Protein AF-A0A820Q795-F1 (afdb_monomer_lite)

Structure (mmCIF, N/CA/C/O backbone):
data_AF-A0A820Q795-F1
#
_entry.id   AF-A0A820Q795-F1
#
loop_
_atom_site.group_PDB
_atom_site.id
_atom_site.type_symbol
_atom_site.label_atom_id
_atom_site.label_alt_id
_atom_site.label_comp_id
_atom_site.label_asym_id
_atom_site.label_entity_id
_atom_site.label_seq_id
_atom_site.pdbx_PDB_ins_code
_atom_site.Cartn_x
_atom_site.Cartn_y
_atom_site.Cartn_z
_atom_site.occupancy
_atom_site.B_iso_or_equiv
_atom_site.auth_seq_id
_atom_site.auth_comp_id
_atom_site.auth_asym_id
_atom_site.auth_atom_id
_atom_site.pdbx_PDB_model_num
ATOM 1 N N . GLU A 1 1 ? 34.275 40.785 -11.283 1.00 48.25 1 GLU A N 1
ATOM 2 C CA . GLU A 1 1 ? 33.907 39.427 -11.735 1.00 48.25 1 GLU A CA 1
ATOM 3 C C . GLU A 1 1 ? 33.697 38.518 -10.529 1.00 48.25 1 GLU A C 1
ATOM 5 O O . GLU A 1 1 ? 34.627 37.887 -10.050 1.00 48.25 1 GLU A O 1
ATOM 10 N N . TYR A 1 2 ? 32.490 38.518 -9.963 1.00 45.44 2 TYR A N 1
ATOM 11 C CA . TYR A 1 2 ? 32.172 37.728 -8.774 1.00 45.44 2 TYR A CA 1
ATOM 12 C C . TYR A 1 2 ? 30.915 36.915 -9.058 1.00 45.44 2 TYR A C 1
ATOM 14 O O . TYR A 1 2 ? 29.801 37.392 -8.869 1.00 45.44 2 TYR A O 1
ATOM 22 N N . ASN A 1 3 ? 31.103 35.693 -9.547 1.00 53.34 3 ASN A N 1
ATOM 23 C CA . ASN A 1 3 ? 30.025 34.720 -9.661 1.00 53.34 3 ASN A CA 1
ATOM 24 C C . ASN A 1 3 ? 30.262 33.614 -8.631 1.00 53.34 3 ASN A C 1
ATOM 26 O O . ASN A 1 3 ? 31.066 32.705 -8.838 1.00 53.34 3 ASN A O 1
ATOM 30 N N . ARG A 1 4 ? 29.557 33.732 -7.494 1.00 54.84 4 ARG A N 1
ATOM 31 C CA . ARG A 1 4 ? 29.408 32.678 -6.482 1.00 54.84 4 ARG A CA 1
ATOM 32 C C . ARG A 1 4 ? 28.834 31.434 -7.149 1.00 54.84 4 ARG A C 1
ATOM 34 O O . ARG A 1 4 ? 27.654 31.404 -7.486 1.00 54.84 4 ARG A O 1
ATOM 41 N N . LYS A 1 5 ? 29.632 30.379 -7.268 1.00 57.72 5 LYS A N 1
ATOM 42 C CA . LYS A 1 5 ? 29.104 29.027 -7.459 1.00 57.72 5 LYS A CA 1
ATOM 43 C C . LYS A 1 5 ? 28.736 28.478 -6.083 1.00 57.72 5 LYS A C 1
ATOM 45 O O . LYS A 1 5 ? 29.584 27.942 -5.385 1.00 57.72 5 LYS A O 1
ATOM 50 N N . ASN A 1 6 ? 27.480 28.670 -5.693 1.00 56.91 6 ASN A N 1
ATOM 51 C CA . ASN A 1 6 ? 26.845 27.950 -4.595 1.00 56.91 6 ASN A CA 1
ATOM 52 C C . ASN A 1 6 ? 25.509 27.413 -5.103 1.00 56.91 6 ASN A C 1
ATOM 54 O O . ASN A 1 6 ? 24.519 28.135 -5.107 1.00 56.91 6 ASN A O 1
ATOM 58 N N . HIS A 1 7 ? 25.479 26.142 -5.492 1.00 56.53 7 HIS A N 1
ATOM 59 C CA . HIS A 1 7 ? 24.446 25.279 -4.942 1.00 56.53 7 HIS A CA 1
ATOM 60 C C . HIS A 1 7 ? 24.997 23.863 -4.816 1.00 56.53 7 HIS A C 1
ATOM 62 O O . HIS A 1 7 ? 25.222 23.147 -5.788 1.00 56.53 7 HIS A O 1
ATOM 68 N N . ASN A 1 8 ? 25.302 23.551 -3.565 1.00 58.19 8 ASN A N 1
ATOM 69 C CA . ASN A 1 8 ? 25.369 22.218 -3.019 1.00 58.19 8 ASN A CA 1
ATOM 70 C C . ASN A 1 8 ? 23.988 21.569 -3.212 1.00 58.19 8 ASN A C 1
ATOM 72 O O . ASN A 1 8 ? 23.033 22.010 -2.586 1.00 58.19 8 ASN A O 1
ATOM 76 N N . ASP A 1 9 ? 23.892 20.578 -4.092 1.00 51.53 9 ASP A N 1
ATOM 77 C CA . ASP A 1 9 ? 22.911 19.500 -3.950 1.00 51.53 9 ASP A CA 1
ATOM 78 C C . ASP A 1 9 ? 23.635 18.194 -4.269 1.00 51.53 9 ASP A C 1
ATOM 80 O O . ASP A 1 9 ? 23.613 17.624 -5.361 1.00 51.53 9 ASP A O 1
ATOM 84 N N . GLN A 1 10 ? 24.447 17.804 -3.298 1.00 53.78 10 GLN A N 1
ATOM 85 C CA . GLN A 1 10 ? 24.941 16.453 -3.207 1.00 53.78 10 GLN A CA 1
ATOM 86 C C . GLN A 1 10 ? 23.749 15.559 -2.828 1.00 53.78 10 GLN A C 1
ATOM 88 O O . GLN A 1 10 ? 23.238 15.687 -1.723 1.00 53.78 10 GLN A O 1
ATOM 93 N N . GLN A 1 11 ? 23.421 14.613 -3.723 1.00 52.91 11 GLN A N 1
ATOM 94 C CA . GLN A 1 11 ? 22.640 13.371 -3.524 1.00 52.91 11 GLN A CA 1
ATOM 95 C C . GLN A 1 11 ? 21.202 13.323 -4.077 1.00 52.91 11 GLN A C 1
ATOM 97 O O . GLN A 1 11 ? 20.231 13.288 -3.331 1.00 52.91 11 GLN A O 1
ATOM 102 N N . VAL A 1 12 ? 21.078 13.028 -5.377 1.00 54.84 12 VAL A N 1
ATOM 103 C CA . VAL A 1 12 ? 20.023 12.112 -5.867 1.00 54.84 12 VAL A CA 1
ATOM 104 C C . VAL A 1 12 ? 20.679 10.951 -6.619 1.00 54.84 12 VAL A C 1
ATOM 106 O O . VAL A 1 12 ? 20.430 10.682 -7.790 1.00 54.84 12 VAL A O 1
ATOM 109 N N . SER A 1 13 ? 21.575 10.256 -5.926 1.00 52.84 13 SER A N 1
ATOM 110 C CA . SER A 1 13 ? 21.998 8.910 -6.301 1.00 52.84 13 SER A CA 1
ATOM 111 C C . SER A 1 13 ? 21.209 7.949 -5.416 1.00 52.84 13 SER A C 1
ATOM 113 O O . SER A 1 13 ? 21.303 8.065 -4.201 1.00 52.84 13 SER A O 1
ATOM 115 N N . GLN A 1 14 ? 20.491 6.996 -6.025 1.00 48.44 14 GLN A N 1
ATOM 116 C CA . GLN A 1 14 ? 19.698 5.905 -5.413 1.00 48.44 14 GLN A CA 1
ATOM 117 C C . GLN A 1 14 ? 18.199 6.182 -5.166 1.00 48.44 14 GLN A C 1
ATOM 119 O O . GLN A 1 14 ? 17.804 6.537 -4.065 1.00 48.44 14 GLN A O 1
ATOM 124 N N . ASN A 1 15 ? 17.342 5.941 -6.176 1.00 48.47 15 ASN A N 1
ATOM 125 C CA . ASN A 1 15 ? 16.086 5.165 -6.033 1.00 48.47 15 ASN A CA 1
ATOM 126 C C . ASN A 1 15 ? 15.167 5.255 -7.273 1.00 48.47 15 ASN A C 1
ATOM 128 O O . ASN A 1 15 ? 14.018 5.697 -7.196 1.00 48.47 15 ASN A O 1
ATOM 132 N N . SER A 1 16 ? 15.579 4.681 -8.403 1.00 49.62 16 SER A N 1
ATOM 133 C CA . SER A 1 16 ? 14.608 4.168 -9.394 1.00 49.62 16 SER A CA 1
ATOM 134 C C . SER A 1 16 ? 13.735 3.027 -8.823 1.00 49.62 16 SER A C 1
ATOM 136 O O . SER A 1 16 ? 12.775 2.586 -9.449 1.00 49.62 16 SER A O 1
ATOM 138 N N . SER A 1 17 ? 14.029 2.579 -7.599 1.00 55.28 17 SER A N 1
ATOM 139 C CA . SER A 1 17 ? 13.247 1.645 -6.786 1.00 55.28 17 SER A CA 1
ATOM 140 C C . SER A 1 17 ? 12.122 2.315 -5.994 1.00 55.28 17 SE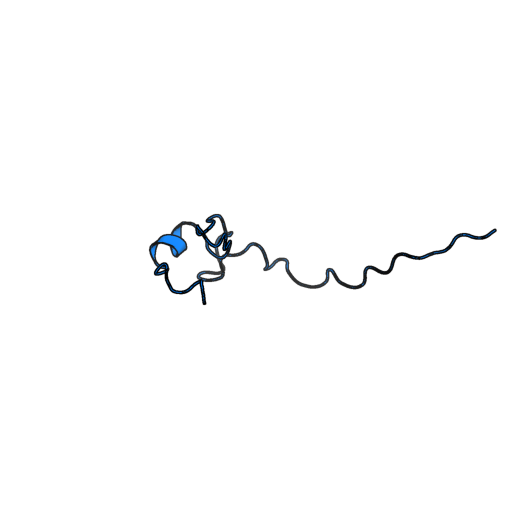R A C 1
ATOM 142 O O . SER A 1 17 ? 11.253 1.617 -5.476 1.00 55.28 17 SER A O 1
ATOM 144 N N . SER A 1 18 ? 12.112 3.651 -5.882 1.00 66.56 18 SER A N 1
ATOM 145 C CA . SER A 1 18 ? 11.195 4.338 -4.969 1.00 66.56 18 SER A CA 1
ATOM 146 C C . SER A 1 18 ? 9.738 4.121 -5.341 1.00 66.56 18 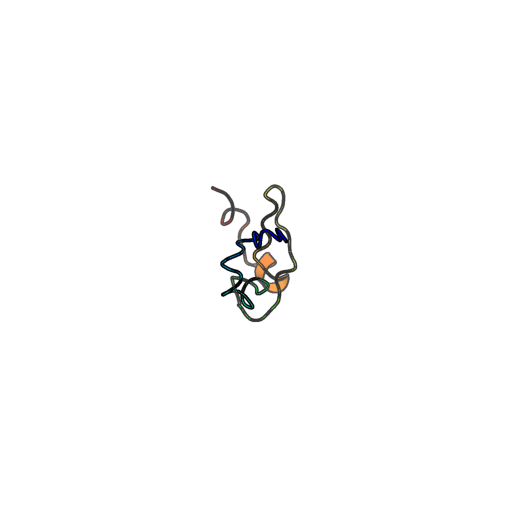SER A C 1
ATOM 148 O O . SER A 1 18 ? 8.946 4.007 -4.434 1.00 66.56 18 SER A O 1
ATOM 150 N N . ILE A 1 19 ? 9.350 3.993 -6.612 1.00 82.44 19 ILE A N 1
ATOM 151 C CA . ILE A 1 19 ? 7.931 3.938 -7.022 1.00 82.44 19 ILE A CA 1
ATOM 152 C C . ILE A 1 19 ? 7.325 2.526 -6.895 1.00 82.44 19 ILE A C 1
ATOM 154 O O . ILE A 1 19 ? 6.103 2.372 -6.935 1.00 82.44 19 ILE A O 1
ATOM 158 N N . LYS A 1 20 ? 8.141 1.484 -6.723 1.00 90.25 20 LYS A N 1
ATOM 159 C CA . LYS A 1 20 ? 7.685 0.088 -6.741 1.00 90.25 20 LYS A CA 1
ATOM 160 C C . LYS A 1 20 ? 7.021 -0.327 -5.429 1.00 90.25 20 LYS A C 1
ATOM 162 O O . LYS A 1 20 ? 7.328 0.182 -4.356 1.00 90.25 20 LYS A O 1
ATOM 167 N N . CYS A 1 21 ? 6.056 -1.237 -5.524 1.00 89.62 21 CYS A N 1
ATOM 168 C CA . CYS A 1 21 ? 5.347 -1.790 -4.379 1.00 89.62 21 CYS A CA 1
ATOM 169 C C . CYS A 1 21 ? 6.328 -2.500 -3.450 1.00 89.62 21 CYS A C 1
ATOM 171 O O . CYS A 1 21 ? 7.016 -3.412 -3.885 1.00 89.62 21 CYS A O 1
ATOM 173 N N . LEU A 1 22 ? 6.326 -2.155 -2.161 1.00 86.44 22 LEU A N 1
ATOM 174 C CA . LEU A 1 22 ? 7.232 -2.774 -1.185 1.00 86.44 22 LEU A CA 1
ATOM 175 C C . LEU A 1 22 ? 6.911 -4.250 -0.886 1.00 86.44 22 LEU A C 1
ATOM 177 O O . LEU A 1 22 ? 7.689 -4.922 -0.225 1.00 86.44 22 LEU A O 1
ATOM 181 N N . VAL A 1 23 ? 5.760 -4.747 -1.349 1.00 87.81 23 VAL A N 1
ATOM 182 C CA . VAL A 1 23 ? 5.301 -6.122 -1.103 1.00 87.81 23 VAL A CA 1
ATOM 183 C C . VAL A 1 23 ? 5.738 -7.046 -2.232 1.00 87.81 23 VAL A C 1
ATOM 185 O O . VAL A 1 23 ? 6.382 -8.053 -1.977 1.00 87.81 23 VAL A O 1
ATOM 188 N N . CYS A 1 24 ? 5.394 -6.709 -3.479 1.00 90.19 24 CYS A N 1
ATOM 189 C CA . CYS A 1 24 ? 5.715 -7.550 -4.633 1.00 90.19 24 CYS A CA 1
ATOM 190 C C . CYS A 1 24 ? 6.904 -7.058 -5.461 1.00 90.19 24 CYS A C 1
ATOM 192 O O . CYS A 1 24 ? 7.422 -7.822 -6.254 1.00 90.19 24 CYS A O 1
ATOM 194 N N . SER A 1 25 ? 7.327 -5.795 -5.342 1.00 89.50 25 SER A N 1
ATOM 195 C CA . SER A 1 25 ? 8.367 -5.158 -6.179 1.00 89.50 25 SER A CA 1
ATOM 196 C C . SER A 1 25 ? 8.144 -5.190 -7.705 1.00 89.50 25 SER A C 1
ATOM 198 O O . SER A 1 25 ? 8.933 -4.612 -8.458 1.00 89.50 25 SER A O 1
ATOM 200 N N . ASP A 1 26 ? 7.040 -5.775 -8.165 1.00 89.88 26 ASP A N 1
ATOM 201 C CA . ASP A 1 26 ? 6.700 -5.906 -9.581 1.00 89.88 26 ASP A CA 1
ATOM 202 C C . ASP A 1 26 ? 5.915 -4.705 -10.104 1.00 89.88 26 ASP A C 1
ATOM 204 O O . ASP A 1 26 ? 6.189 -4.183 -11.182 1.00 89.88 26 ASP A O 1
ATOM 208 N N . LYS A 1 27 ? 4.924 -4.251 -9.328 1.00 90.44 27 LYS A N 1
ATOM 209 C CA . LYS A 1 27 ? 3.988 -3.193 -9.729 1.00 90.44 27 LYS A CA 1
ATOM 210 C C . LYS A 1 27 ? 4.304 -1.879 -9.034 1.00 90.44 27 LYS A C 1
ATOM 212 O O . LYS A 1 27 ? 4.807 -1.858 -7.912 1.00 90.44 27 LYS A O 1
ATOM 217 N N . ASN A 1 28 ? 3.930 -0.773 -9.662 1.00 90.88 28 ASN A N 1
ATOM 218 C CA . ASN A 1 28 ? 4.020 0.550 -9.056 1.00 90.88 28 ASN A CA 1
ATOM 219 C C . ASN A 1 28 ? 3.018 0.704 -7.905 1.00 90.88 28 ASN A C 1
ATOM 221 O O . ASN A 1 28 ? 1.905 0.170 -7.935 1.00 90.88 28 ASN A O 1
ATOM 225 N N . ARG A 1 29 ? 3.424 1.457 -6.884 1.00 90.56 29 ARG A N 1
ATOM 226 C CA . ARG A 1 29 ? 2.545 1.894 -5.799 1.00 90.56 29 ARG A CA 1
ATOM 227 C C . ARG A 1 29 ? 1.466 2.789 -6.392 1.00 90.56 29 ARG A C 1
ATOM 229 O O . ARG A 1 29 ? 1.780 3.681 -7.174 1.00 90.56 29 ARG A O 1
ATOM 236 N N . ASN A 1 30 ? 0.211 2.525 -6.053 1.00 89.69 30 ASN A N 1
ATOM 237 C CA . ASN A 1 30 ? -0.937 3.291 -6.546 1.00 89.69 30 ASN A CA 1
ATOM 238 C C . ASN A 1 30 ? -2.071 3.395 -5.514 1.00 89.69 30 ASN A C 1
ATOM 240 O O . ASN A 1 30 ? -3.160 3.845 -5.853 1.00 89.69 30 ASN A O 1
ATOM 244 N N . ILE A 1 31 ?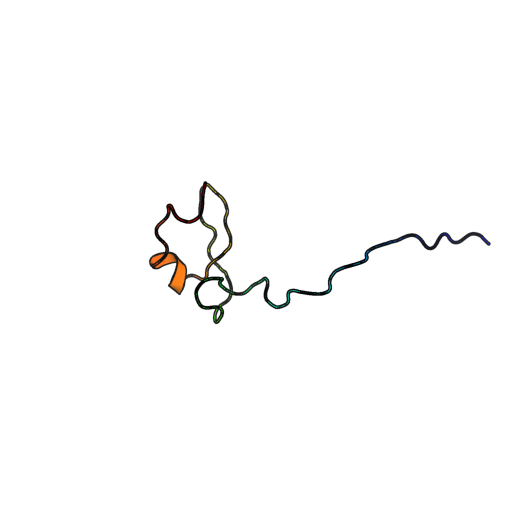 -1.817 2.994 -4.264 1.00 86.25 31 ILE A N 1
ATOM 245 C CA . ILE A 1 31 ? -2.777 3.071 -3.163 1.00 86.25 31 ILE A CA 1
ATOM 246 C C . ILE A 1 31 ? -2.206 3.919 -2.037 1.00 86.25 31 ILE A C 1
ATOM 248 O O . ILE A 1 31 ? -1.076 3.704 -1.592 1.00 86.25 31 ILE A O 1
ATOM 252 N N . LEU A 1 32 ? -3.032 4.850 -1.565 1.00 86.69 32 LEU A N 1
ATOM 253 C CA . LEU A 1 32 ? -2.795 5.675 -0.390 1.00 86.69 32 LEU A CA 1
ATOM 254 C C . LEU A 1 32 ? -3.634 5.133 0.774 1.00 86.69 32 LEU A C 1
ATOM 256 O O . LEU A 1 32 ? -4.862 5.133 0.707 1.00 86.69 32 LEU A O 1
ATOM 260 N N . PHE A 1 33 ? -2.989 4.666 1.840 1.00 85.00 33 PHE A N 1
ATOM 261 C CA . PHE A 1 33 ? -3.696 4.206 3.037 1.00 85.00 33 PHE A CA 1
ATOM 262 C C . PHE A 1 33 ? -4.121 5.403 3.886 1.00 85.00 33 PHE A C 1
ATOM 264 O O . PHE A 1 33 ? -3.280 6.203 4.273 1.00 85.00 33 PHE A O 1
ATOM 271 N N . GLN A 1 34 ? -5.410 5.527 4.198 1.00 81.06 34 GLN A N 1
ATOM 272 C CA . GLN A 1 34 ? -5.943 6.575 5.075 1.00 81.06 34 GLN A CA 1
ATOM 273 C C . GLN A 1 34 ? -6.343 5.999 6.443 1.00 81.06 34 GLN A C 1
ATOM 275 O O . GLN A 1 34 ? -6.755 4.835 6.502 1.00 81.06 34 GLN A O 1
ATOM 280 N N . PRO A 1 35 ? -6.221 6.776 7.542 1.00 77.31 35 PRO A N 1
ATOM 281 C CA . PRO A 1 35 ? -5.927 8.222 7.608 1.00 77.31 35 PRO A CA 1
ATOM 282 C C . PRO A 1 35 ? -4.436 8.605 7.527 1.00 77.31 35 PRO A C 1
ATOM 284 O O . PRO A 1 35 ? -4.114 9.780 7.427 1.00 77.31 35 PRO A O 1
ATOM 287 N N . CYS A 1 36 ? -3.522 7.637 7.550 1.00 80.06 36 CYS A N 1
ATOM 288 C CA . CYS A 1 36 ? -2.082 7.859 7.713 1.00 80.06 36 CYS A CA 1
ATOM 289 C C . CYS A 1 36 ? -1.295 8.253 6.454 1.00 80.06 36 CYS A C 1
ATOM 291 O O . CYS A 1 36 ? -0.079 8.387 6.522 1.00 80.06 36 CYS A O 1
ATOM 293 N N . SER A 1 37 ? -1.975 8.376 5.315 1.00 80.12 37 SER A N 1
ATOM 294 C CA . SER A 1 37 ? -1.419 8.719 3.999 1.00 80.12 37 SER A CA 1
ATOM 295 C C . SER A 1 37 ? -0.163 7.929 3.584 1.00 80.12 37 SER A C 1
ATOM 297 O O . SER A 1 37 ? 0.678 8.429 2.838 1.00 80.12 37 SER A O 1
ATOM 299 N N . HIS A 1 38 ? -0.042 6.659 3.982 1.00 84.12 38 HIS A N 1
ATOM 300 C CA . HIS A 1 38 ? 1.077 5.821 3.543 1.00 84.12 38 HIS A CA 1
ATOM 301 C C . HIS A 1 38 ? 0.904 5.378 2.084 1.00 84.12 38 HIS A C 1
ATOM 303 O O . HIS A 1 38 ? -0.090 4.742 1.733 1.00 84.12 38 HIS A O 1
ATOM 309 N N . PHE A 1 39 ? 1.895 5.661 1.235 1.00 85.94 39 PHE A N 1
ATOM 310 C CA . PHE A 1 39 ? 1.917 5.272 -0.180 1.00 85.94 39 PHE A CA 1
ATOM 311 C C . PHE A 1 39 ? 2.996 4.214 -0.433 1.00 85.94 39 PHE A C 1
ATOM 313 O O . PHE A 1 39 ? 4.102 4.518 -0.881 1.00 85.94 39 PHE A O 1
ATOM 320 N N . VAL A 1 40 ? 2.698 2.961 -0.076 1.00 87.25 40 VAL A N 1
ATOM 321 C 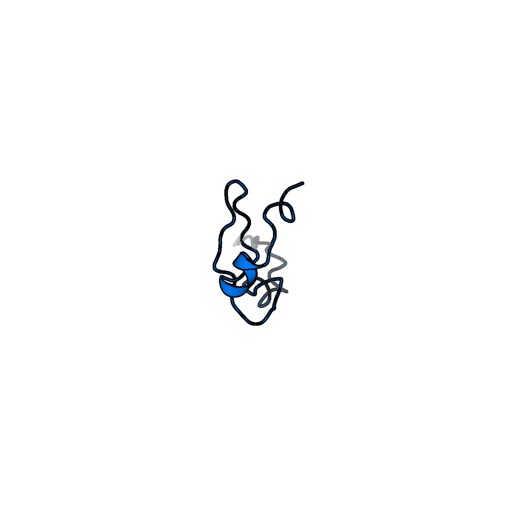CA . VAL A 1 40 ? 3.703 1.878 -0.007 1.00 87.25 40 VAL A CA 1
ATOM 322 C C . VAL A 1 40 ? 3.369 0.640 -0.846 1.00 87.25 40 VAL A C 1
ATOM 324 O O . VAL A 1 40 ? 4.256 -0.170 -1.123 1.00 87.25 40 VAL A O 1
ATOM 327 N N . THR A 1 41 ? 2.121 0.488 -1.310 1.00 90.75 41 THR A N 1
ATOM 328 C CA . THR A 1 41 ? 1.686 -0.720 -2.037 1.00 90.75 41 THR A CA 1
ATOM 329 C C . THR A 1 41 ? 0.958 -0.441 -3.351 1.00 90.75 41 THR A C 1
ATOM 331 O O . THR A 1 41 ? 0.445 0.654 -3.586 1.00 90.75 41 THR A O 1
ATOM 334 N N . CYS A 1 42 ? 0.943 -1.451 -4.226 1.00 92.44 42 CYS A N 1
ATOM 335 C CA . CYS A 1 42 ? 0.061 -1.510 -5.387 1.00 92.44 42 CYS A CA 1
ATOM 336 C C . CYS A 1 42 ? -1.328 -2.049 -4.999 1.00 92.44 42 CYS A C 1
ATOM 338 O O . CYS A 1 42 ? -1.479 -2.718 -3.977 1.00 92.44 42 CYS A O 1
ATOM 340 N N . HIS A 1 43 ? -2.318 -1.835 -5.865 1.00 89.94 43 HIS A N 1
ATOM 341 C CA . HIS A 1 43 ? -3.715 -2.230 -5.668 1.00 89.94 43 HIS A CA 1
ATOM 342 C C . HIS A 1 43 ? -3.889 -3.720 -5.361 1.00 89.94 43 HIS A C 1
ATOM 344 O O . HIS A 1 43 ? -4.650 -4.078 -4.471 1.00 89.94 43 HIS A O 1
ATOM 350 N N . SER A 1 44 ? -3.136 -4.593 -6.040 1.00 90.88 44 SER A N 1
ATOM 351 C CA . SER A 1 44 ? -3.210 -6.038 -5.802 1.00 90.88 44 SER A CA 1
ATOM 352 C C . SER A 1 44 ? -2.733 -6.417 -4.401 1.00 90.88 44 SER A C 1
ATOM 354 O O . SER A 1 44 ? -3.349 -7.255 -3.761 1.00 90.88 44 SER A O 1
ATOM 356 N N . CYS A 1 45 ? -1.661 -5.795 -3.906 1.00 90.31 45 CYS A N 1
ATOM 357 C CA . CYS A 1 45 ? -1.123 -6.098 -2.580 1.00 90.31 45 CYS A CA 1
ATOM 358 C C . CYS A 1 45 ? -1.902 -5.406 -1.457 1.00 90.31 45 CYS A C 1
ATOM 360 O O . CYS A 1 45 ? -1.939 -5.927 -0.346 1.00 90.31 45 CYS A O 1
ATOM 362 N N . ALA A 1 46 ? -2.544 -4.266 -1.731 1.00 86.75 46 ALA A N 1
ATOM 363 C CA . ALA A 1 46 ? -3.298 -3.509 -0.737 1.00 86.75 46 ALA A CA 1
ATOM 364 C C . ALA A 1 46 ? -4.403 -4.344 -0.064 1.00 86.75 46 ALA A C 1
ATOM 366 O O . ALA A 1 46 ? -4.578 -4.246 1.146 1.00 86.75 46 ALA A O 1
ATOM 367 N N . SER A 1 47 ? -5.076 -5.223 -0.815 1.00 84.31 47 SER A N 1
ATOM 368 C CA . SER A 1 47 ? -6.117 -6.128 -0.299 1.00 84.31 47 SER A CA 1
ATOM 369 C C . SER A 1 47 ? -5.594 -7.191 0.678 1.00 84.31 47 SER A C 1
ATOM 371 O O . SER A 1 47 ? -6.359 -7.708 1.486 1.00 84.31 47 SER A O 1
ATOM 373 N N . HIS A 1 48 ? -4.297 -7.517 0.621 1.00 81.44 48 HIS A N 1
ATOM 374 C CA . HIS A 1 48 ? -3.662 -8.523 1.482 1.00 81.44 48 HIS A CA 1
ATOM 375 C C . HIS A 1 48 ? -3.010 -7.909 2.730 1.00 81.44 48 HIS A C 1
ATOM 377 O O . HIS A 1 48 ? -2.719 -8.620 3.694 1.00 81.44 48 HIS A O 1
ATOM 383 N N . ILE A 1 49 ? -2.775 -6.593 2.734 1.00 76.44 49 ILE A N 1
ATOM 384 C CA . ILE A 1 49 ? -2.182 -5.888 3.870 1.00 76.44 49 ILE A CA 1
ATOM 385 C C . ILE A 1 49 ? -3.269 -5.629 4.908 1.00 76.44 49 ILE A C 1
ATOM 387 O O . ILE A 1 49 ? -4.232 -4.896 4.680 1.00 76.44 49 ILE A O 1
ATOM 391 N N . LYS A 1 50 ? -3.096 -6.200 6.100 1.00 65.31 50 LYS A N 1
ATOM 392 C CA . LYS A 1 50 ? -3.968 -5.887 7.229 1.00 65.31 50 LYS A CA 1
ATOM 393 C C . LYS A 1 50 ? -3.681 -4.457 7.705 1.00 65.31 50 LYS A C 1
ATOM 395 O O . LYS A 1 50 ? -2.529 -4.110 7.961 1.00 65.31 50 LYS A O 1
ATOM 400 N N . LYS A 1 51 ? -4.735 -3.635 7.829 1.00 60.25 51 LYS A N 1
ATOM 401 C CA . LYS A 1 51 ? -4.689 -2.172 8.072 1.00 60.25 51 LYS A CA 1
ATOM 402 C C . LYS A 1 51 ? -3.777 -1.715 9.225 1.00 60.25 51 LYS A C 1
ATOM 404 O O . LYS A 1 51 ? -3.340 -0.573 9.231 1.00 60.25 51 LYS A O 1
ATOM 409 N N . TYR A 1 52 ? -3.478 -2.590 10.179 1.00 56.06 52 TYR A N 1
ATOM 410 C CA . TYR A 1 52 ? -2.692 -2.296 11.378 1.00 56.06 52 TYR A CA 1
ATOM 411 C C . TYR A 1 52 ? -1.165 -2.379 11.200 1.00 56.06 52 TYR A C 1
ATOM 413 O O . TYR A 1 52 ? -0.436 -2.040 12.121 1.00 56.06 52 TYR A O 1
ATOM 421 N N . LEU A 1 53 ? -0.653 -2.826 10.048 1.00 6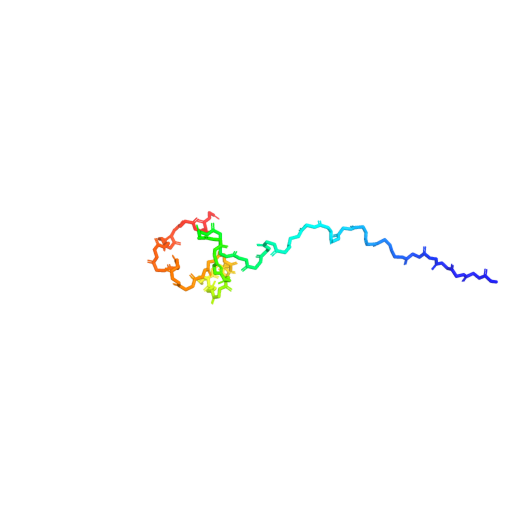0.16 53 LEU A N 1
ATOM 422 C CA . LEU A 1 53 ? 0.796 -3.008 9.855 1.00 60.16 53 LEU A CA 1
ATOM 423 C C . LEU A 1 53 ? 1.564 -1.720 9.517 1.00 60.16 53 LEU A C 1
ATOM 425 O O . LEU A 1 53 ? 2.790 -1.745 9.483 1.00 60.16 53 LEU A O 1
ATOM 429 N N . LEU A 1 54 ? 0.868 -0.614 9.242 1.00 66.00 54 LEU A N 1
ATOM 430 C CA . LEU A 1 54 ? 1.483 0.594 8.681 1.00 66.00 54 LEU A CA 1
ATOM 431 C C . LEU A 1 54 ? 1.568 1.774 9.659 1.00 66.00 54 LEU A C 1
ATOM 433 O O . LEU A 1 54 ? 2.275 2.727 9.365 1.00 66.00 54 LEU A O 1
ATOM 437 N N . CYS A 1 55 ? 0.904 1.720 10.817 1.00 58.62 55 CYS A N 1
ATOM 438 C CA . CYS A 1 55 ? 0.967 2.777 11.830 1.00 58.62 55 CYS A CA 1
ATOM 439 C C . CYS A 1 55 ? 1.409 2.213 13.177 1.00 58.62 55 CYS A C 1
ATOM 441 O O . CYS A 1 55 ? 0.745 1.331 13.719 1.00 58.62 55 CYS A O 1
ATOM 443 N N . LYS A 1 56 ? 2.510 2.751 13.701 1.00 57.59 56 LYS A N 1
ATOM 444 C CA . LYS A 1 56 ? 2.850 2.734 15.123 1.00 57.59 56 LYS A CA 1
ATOM 445 C C . LYS A 1 56 ? 2.694 4.141 15.670 1.00 57.59 56 LYS A C 1
ATOM 447 O O . LYS A 1 56 ? 2.976 5.078 14.891 1.00 57.59 56 LYS A O 1
#

Secondary structure (DSSP, 8-state):
-------------S-TTTTB-TTTSSSB--EEETTTTEEEE-HHHHTTS-GGGS--

Sequence (56 aa):
EYNRKNHNDQQVSQNSSSIKCLVCSDKNRNILFQPCSHFVTCHSCASHIKKYLLCK

Foldseek 3Di:
DDDDPDDDDPDPDDDPQPQAAPPPSPDGFDDQQPPVRDRHHHPVCVVVDDNPPPDD

Radius of gyration: 17.98 Å; chains: 1; bounding box: 40×48×27 Å

pLDDT: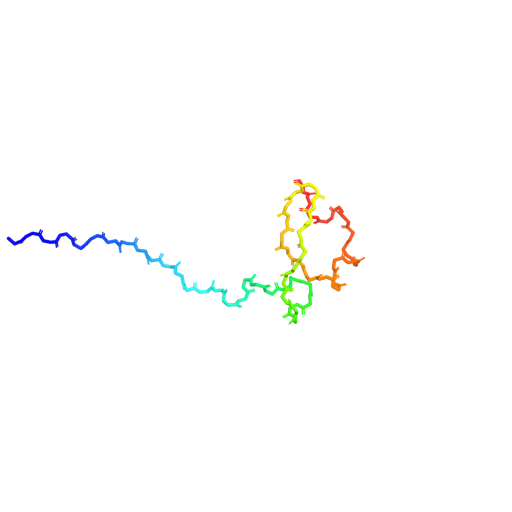 mean 72.75, std 16.16, range [45.44, 92.44]